Protein AF-A0AAX3RKY4-F1 (afdb_monomer_lite)

Organism: Bacillus subtilis (NCBI:txid1423)

Structure (mmCIF, N/CA/C/O backbone):
data_AF-A0AAX3RKY4-F1
#
_entry.id   AF-A0AAX3RKY4-F1
#
loop_
_atom_site.group_PDB
_atom_site.id
_atom_site.type_symbol
_atom_site.label_atom_id
_atom_site.label_alt_id
_atom_site.label_comp_id
_atom_site.label_asym_id
_atom_site.label_entity_id
_atom_site.label_seq_id
_atom_site.pdbx_PDB_ins_code
_atom_site.Cartn_x
_atom_site.Cartn_y
_atom_site.Cartn_z
_atom_site.occupancy
_atom_site.B_iso_or_equiv
_atom_site.auth_seq_id
_atom_site.auth_comp_id
_atom_site.auth_asym_id
_atom_site.auth_atom_id
_atom_site.pdbx_PDB_model_num
ATOM 1 N N . MET A 1 1 ? -17.594 4.229 46.288 1.00 46.34 1 MET A N 1
ATOM 2 C CA . MET A 1 1 ? -18.796 3.453 45.894 1.00 46.34 1 MET A CA 1
ATOM 3 C C . MET A 1 1 ? -20.022 4.314 45.557 1.00 46.34 1 MET A C 1
ATOM 5 O O . MET A 1 1 ? -20.833 3.849 44.775 1.00 46.34 1 MET A O 1
ATOM 9 N N . ALA A 1 2 ? -20.148 5.564 46.033 1.00 48.47 2 ALA A N 1
ATOM 10 C CA . ALA A 1 2 ? -21.308 6.431 45.751 1.00 48.47 2 ALA A CA 1
ATOM 11 C C . ALA A 1 2 ? -21.515 6.827 44.267 1.00 48.47 2 ALA A C 1
ATOM 13 O O . ALA A 1 2 ? -22.627 7.154 43.869 1.00 48.47 2 ALA A O 1
ATOM 14 N N . ASN A 1 3 ? -20.467 6.773 43.437 1.00 58.19 3 ASN A N 1
ATOM 15 C CA . ASN A 1 3 ? -20.516 7.288 42.064 1.00 58.19 3 ASN A CA 1
ATOM 16 C C . ASN A 1 3 ? -21.235 6.357 41.068 1.00 58.19 3 ASN A C 1
ATOM 18 O O . ASN A 1 3 ? -21.828 6.828 40.110 1.00 58.19 3 ASN A O 1
ATOM 22 N N . GLN A 1 4 ? -21.217 5.037 41.290 1.00 57.66 4 GLN A N 1
ATOM 23 C CA . GLN A 1 4 ? -21.758 4.066 40.323 1.00 57.66 4 GLN A CA 1
ATOM 24 C C . GLN A 1 4 ? -23.282 3.900 40.427 1.00 57.66 4 GLN A C 1
ATOM 26 O O . GLN A 1 4 ? -23.952 3.728 39.412 1.00 57.66 4 GLN A O 1
ATOM 31 N N . THR A 1 5 ? -23.844 3.996 41.636 1.00 64.44 5 THR A N 1
ATOM 32 C CA . THR A 1 5 ? -25.297 3.907 41.870 1.00 64.44 5 THR A CA 1
ATOM 33 C C . THR A 1 5 ? -26.040 5.100 41.269 1.00 64.44 5 THR A C 1
ATOM 35 O O . THR A 1 5 ? -27.148 4.962 40.759 1.00 64.44 5 THR A O 1
ATOM 38 N N . HIS A 1 6 ? -25.403 6.273 41.287 1.00 74.00 6 HIS A N 1
ATOM 39 C CA . HIS A 1 6 ? -25.936 7.483 40.674 1.00 74.00 6 HIS A CA 1
ATOM 40 C C . HIS A 1 6 ? -26.001 7.361 39.144 1.00 74.00 6 HIS A C 1
ATOM 42 O O . HIS A 1 6 ? -27.033 7.670 38.557 1.00 74.00 6 HIS A O 1
ATOM 48 N N . THR A 1 7 ? -24.950 6.836 38.505 1.00 75.88 7 THR A N 1
ATOM 49 C CA . THR A 1 7 ? -24.913 6.632 37.048 1.00 75.88 7 THR A CA 1
ATOM 50 C C . THR A 1 7 ? -25.962 5.627 36.571 1.00 75.88 7 THR A C 1
ATOM 52 O O . THR A 1 7 ? -26.651 5.902 35.594 1.00 75.88 7 THR A O 1
ATOM 55 N N . LEU A 1 8 ? -26.149 4.507 37.280 1.00 81.62 8 LEU A N 1
ATOM 56 C CA . LEU A 1 8 ? -27.184 3.523 36.935 1.00 81.62 8 LEU A CA 1
ATOM 57 C C . LEU A 1 8 ? -28.590 4.134 37.024 1.00 81.62 8 LEU A C 1
ATOM 59 O O . LEU A 1 8 ? -29.363 4.044 36.078 1.00 81.62 8 LEU A O 1
ATOM 63 N N . CYS A 1 9 ? -28.875 4.854 38.110 1.00 81.94 9 CYS A N 1
ATOM 64 C CA . CYS A 1 9 ? -30.148 5.550 38.298 1.00 81.94 9 CYS A CA 1
ATOM 65 C C . CYS A 1 9 ? -30.398 6.601 37.197 1.00 81.94 9 CYS A C 1
ATOM 67 O O . CYS A 1 9 ? -31.528 6.785 36.746 1.00 81.94 9 CYS A O 1
ATOM 69 N N . GLN A 1 10 ? -29.354 7.287 36.722 1.00 84.88 10 GLN A N 1
ATOM 70 C CA . GLN A 1 10 ? -29.475 8.210 35.592 1.00 84.88 10 GLN A CA 1
ATOM 71 C C . GLN A 1 10 ? -29.787 7.497 34.271 1.00 84.88 10 GLN A C 1
ATOM 73 O O . GLN A 1 10 ? -30.548 8.044 33.474 1.00 84.88 10 GLN A O 1
ATOM 78 N N . ILE A 1 11 ? -29.228 6.308 34.037 1.00 85.00 11 ILE A N 1
ATOM 79 C CA . ILE A 1 11 ? -29.515 5.494 32.846 1.00 85.00 11 ILE A CA 1
ATOM 80 C C . ILE A 1 11 ? -30.958 4.971 32.905 1.00 85.00 11 ILE A C 1
ATOM 82 O O . ILE A 1 11 ? -31.726 5.202 31.975 1.00 85.00 11 ILE A O 1
ATOM 86 N N . GLU A 1 12 ? -31.365 4.369 34.027 1.00 84.81 12 GLU A N 1
ATOM 87 C CA . GLU A 1 12 ? -32.720 3.828 34.232 1.00 84.81 12 GLU A CA 1
ATOM 88 C C . GLU A 1 12 ? -33.812 4.895 34.079 1.00 84.81 12 GLU A C 1
ATOM 90 O O . GLU A 1 12 ? -34.870 4.640 33.508 1.00 84.81 12 GLU A O 1
ATOM 95 N N . ASN A 1 13 ? -33.542 6.121 34.538 1.00 89.00 13 ASN A N 1
ATOM 96 C CA . ASN A 1 13 ? -34.471 7.247 34.424 1.00 89.00 13 ASN A CA 1
ATOM 97 C C . ASN A 1 13 ? -34.325 8.044 33.114 1.00 89.00 13 ASN A C 1
ATOM 99 O O . ASN A 1 13 ? -34.844 9.160 33.024 1.00 89.00 13 ASN A O 1
ATOM 103 N N . ASN A 1 14 ? -33.603 7.522 32.115 1.00 81.88 14 ASN A N 1
ATOM 104 C CA . ASN A 1 14 ? -33.391 8.158 30.808 1.00 81.88 14 ASN A CA 1
ATOM 105 C C . ASN A 1 14 ? -32.790 9.585 30.887 1.00 81.88 14 ASN A C 1
ATOM 107 O O . ASN A 1 14 ? -33.034 10.447 30.036 1.00 81.88 14 ASN A O 1
ATOM 111 N N . ARG A 1 15 ? -32.019 9.856 31.949 1.00 87.00 15 ARG A N 1
ATOM 112 C CA . ARG A 1 15 ? -31.301 11.121 32.186 1.00 87.00 15 ARG A CA 1
ATOM 113 C C . ARG A 1 15 ? -29.884 11.086 31.621 1.00 87.00 15 ARG A C 1
ATOM 115 O O . ARG A 1 15 ? -29.382 12.128 31.213 1.00 87.00 15 ARG A O 1
ATOM 122 N N . ASN A 1 16 ? -29.268 9.907 31.566 1.00 84.56 16 ASN A N 1
ATOM 123 C CA . ASN A 1 16 ? -28.034 9.664 30.829 1.00 84.56 16 ASN A CA 1
ATOM 124 C C . ASN A 1 16 ? -28.359 8.884 29.547 1.00 84.56 16 ASN A C 1
ATOM 126 O O . ASN A 1 16 ? -28.568 7.676 29.591 1.00 84.56 16 ASN A O 1
ATOM 130 N N . LYS A 1 17 ? -28.434 9.597 28.418 1.00 79.62 17 LYS A N 1
ATOM 131 C CA . LYS A 1 17 ? -28.829 9.036 27.114 1.00 79.62 17 LYS A CA 1
ATOM 132 C C . LYS A 1 17 ? -27.668 8.425 26.327 1.00 79.62 17 LYS A C 1
ATOM 134 O O . LYS A 1 17 ? -27.909 7.768 25.322 1.00 79.62 17 LYS A O 1
ATOM 139 N N . GLN A 1 18 ? -26.431 8.688 26.742 1.00 84.06 18 GLN A N 1
ATOM 140 C CA . GLN A 1 18 ? -25.218 8.208 26.079 1.00 84.06 18 GLN A CA 1
ATOM 141 C C . GLN A 1 18 ? -24.180 7.804 27.135 1.00 84.06 18 GLN A C 1
ATOM 143 O O . GLN A 1 18 ? -23.180 8.498 27.314 1.00 84.06 18 GLN A O 1
ATOM 148 N N . PRO A 1 19 ? -24.432 6.722 27.890 1.00 86.56 19 PRO A N 1
ATOM 149 C CA . PRO A 1 19 ? -23.404 6.145 28.747 1.00 86.56 19 PRO A CA 1
ATOM 150 C C . PRO A 1 19 ? -22.218 5.659 27.904 1.00 86.56 19 PRO A C 1
ATOM 152 O O . PRO A 1 19 ? -22.401 5.197 26.783 1.00 86.56 19 PRO A O 1
ATOM 155 N N . ASP A 1 20 ? -21.005 5.779 28.436 1.00 87.88 20 ASP A N 1
ATOM 156 C CA . ASP A 1 20 ? -19.797 5.293 27.771 1.00 87.88 20 ASP A CA 1
ATOM 157 C C . ASP A 1 20 ? -19.680 3.757 27.832 1.00 87.88 20 ASP A C 1
ATOM 159 O O . ASP A 1 20 ? -20.315 3.097 28.664 1.00 87.88 20 ASP A O 1
ATOM 163 N N . TYR A 1 21 ? -18.845 3.202 26.947 1.00 89.44 21 TYR A N 1
ATOM 164 C CA . TYR A 1 21 ? -18.612 1.761 26.810 1.00 89.44 21 TYR A CA 1
ATOM 165 C C . TYR A 1 21 ? -18.221 1.102 28.140 1.00 89.44 21 TYR A C 1
ATOM 167 O O . TYR A 1 21 ? -18.858 0.137 28.559 1.00 89.44 21 TYR A O 1
ATOM 175 N N . ASP A 1 22 ? -17.237 1.659 28.852 1.00 89.56 22 ASP A N 1
ATOM 176 C CA . ASP A 1 22 ? -16.729 1.094 30.106 1.00 89.56 22 ASP A CA 1
ATOM 177 C C . ASP A 1 22 ? -17.799 1.067 31.199 1.00 89.56 22 ASP A C 1
ATOM 179 O O . ASP A 1 22 ? -17.865 0.133 32.008 1.00 89.56 22 ASP A O 1
ATOM 183 N N . THR A 1 23 ? -18.627 2.112 31.259 1.00 88.50 23 THR A N 1
ATOM 184 C CA . THR A 1 23 ? -19.754 2.188 32.188 1.00 88.50 23 TH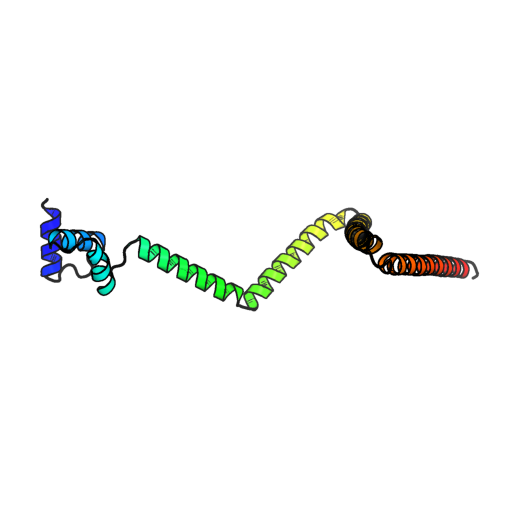R A CA 1
ATOM 185 C C . THR A 1 23 ? -20.765 1.078 31.909 1.00 88.50 23 THR A C 1
ATOM 187 O O . THR A 1 23 ? -21.167 0.384 32.847 1.00 88.50 23 THR A O 1
ATOM 190 N N . LEU A 1 24 ? -21.153 0.870 30.648 1.00 90.12 24 LEU A N 1
ATOM 191 C CA . LEU A 1 24 ? -22.094 -0.188 30.270 1.00 90.12 24 LEU A CA 1
ATOM 192 C C . LEU A 1 24 ? -21.512 -1.589 30.479 1.00 90.12 24 LEU A C 1
ATOM 194 O O . LEU A 1 24 ? -22.186 -2.451 31.044 1.00 90.12 24 LEU A O 1
ATOM 198 N N . TYR A 1 25 ? -20.245 -1.793 30.120 1.00 92.06 25 TYR A N 1
ATOM 199 C CA . TYR A 1 25 ? -19.529 -3.053 30.306 1.00 92.06 25 TYR A CA 1
ATOM 200 C C . TYR A 1 25 ? -19.539 -3.489 31.779 1.00 92.06 25 TYR A C 1
ATOM 202 O O . TYR A 1 25 ? -19.937 -4.605 32.118 1.00 92.06 25 TYR A O 1
ATOM 210 N N . LYS A 1 26 ? -19.223 -2.563 32.696 1.00 91.31 26 LYS A N 1
ATOM 211 C CA . LYS A 1 26 ? -19.269 -2.805 34.151 1.00 91.31 26 LYS A CA 1
ATOM 212 C C . LYS A 1 26 ? -20.682 -3.076 34.669 1.00 91.31 26 LYS A C 1
ATOM 214 O O . LYS A 1 26 ? -20.836 -3.799 35.654 1.00 91.31 26 LYS A O 1
ATOM 219 N N . ILE A 1 27 ? -21.711 -2.479 34.064 1.00 90.06 27 ILE A N 1
ATOM 220 C CA . ILE A 1 27 ? -23.110 -2.766 34.411 1.00 90.06 27 ILE A CA 1
ATOM 221 C C . ILE A 1 27 ? -23.460 -4.194 33.981 1.00 90.06 27 ILE A C 1
ATOM 223 O O . ILE A 1 27 ? -23.995 -4.945 34.791 1.00 90.06 27 ILE A O 1
ATOM 227 N N . PHE A 1 28 ? -23.106 -4.598 32.761 1.00 91.50 28 PHE A N 1
ATOM 228 C CA . PHE A 1 28 ? -23.409 -5.931 32.231 1.00 91.50 28 PHE A CA 1
ATOM 229 C C . PHE A 1 28 ? -22.692 -7.040 33.010 1.00 91.50 28 PHE A C 1
ATOM 231 O O . PHE A 1 28 ? -23.325 -8.035 33.363 1.00 91.50 28 PHE A O 1
ATOM 238 N N . GLN A 1 29 ? -21.433 -6.817 33.404 1.00 92.12 29 GLN A N 1
ATOM 239 C CA . GLN A 1 29 ? -20.714 -7.712 34.319 1.00 92.12 29 GLN A CA 1
ATOM 240 C C . GLN A 1 29 ? -21.460 -7.887 35.652 1.00 92.12 29 GLN A C 1
ATOM 242 O O . GLN A 1 29 ? -21.627 -9.002 36.141 1.00 92.12 29 GLN A O 1
ATOM 247 N N . LYS A 1 30 ? -21.956 -6.793 36.244 1.00 90.50 30 LYS A N 1
ATOM 248 C CA . LYS A 1 30 ? -22.710 -6.840 37.511 1.00 90.50 30 LYS A CA 1
ATOM 249 C C . LYS A 1 30 ? -24.088 -7.481 37.385 1.00 90.50 30 LYS A C 1
ATOM 251 O O . LYS A 1 30 ? -24.579 -8.027 38.368 1.00 90.50 30 LYS A O 1
ATOM 256 N N . LEU A 1 31 ? -24.704 -7.403 36.207 1.00 88.88 31 LEU A N 1
ATOM 257 C CA . LEU A 1 31 ? -25.954 -8.096 35.894 1.00 88.88 31 LEU A CA 1
ATOM 258 C C . LEU A 1 31 ? -25.754 -9.609 35.699 1.00 88.88 31 LEU A C 1
ATOM 260 O O . LEU A 1 31 ? -26.740 -10.333 35.586 1.00 88.88 31 LEU A O 1
ATOM 264 N N . GLY A 1 32 ? -24.506 -10.090 35.696 1.00 91.25 32 GLY A N 1
ATOM 265 C CA . GLY A 1 32 ? -24.181 -11.507 35.554 1.00 91.25 32 GLY A CA 1
ATOM 266 C C . GLY A 1 32 ? -24.230 -11.999 34.110 1.00 91.25 32 GLY A C 1
ATOM 267 O O . GLY A 1 32 ? -24.430 -13.189 33.885 1.00 91.25 32 GLY A O 1
ATOM 268 N N . ILE A 1 33 ? -24.077 -11.098 33.134 1.00 92.31 33 ILE A N 1
ATOM 269 C CA . ILE A 1 33 ? -23.899 -11.488 31.734 1.00 92.31 33 ILE A CA 1
ATOM 270 C C . ILE A 1 33 ? -22.502 -12.099 31.589 1.00 92.31 33 ILE A C 1
ATOM 272 O O . ILE A 1 33 ? -21.526 -11.553 32.102 1.00 92.31 33 ILE A O 1
ATOM 276 N N . GLU A 1 34 ? -22.419 -13.239 30.904 1.00 92.50 34 GLU A N 1
ATOM 277 C CA . GLU A 1 34 ? -21.153 -13.904 30.583 1.00 92.50 34 GLU A CA 1
ATOM 278 C C . GLU A 1 34 ? -20.236 -12.949 29.815 1.00 92.50 34 GLU A C 1
ATOM 280 O O . GLU A 1 34 ? -20.666 -12.347 28.833 1.00 92.50 34 GLU A O 1
ATOM 285 N N . GLU A 1 35 ? -18.982 -12.817 30.255 1.00 88.19 35 GLU A N 1
ATOM 286 C CA . GLU A 1 35 ? -18.016 -11.837 29.734 1.00 88.19 35 GLU A CA 1
ATOM 287 C C . GLU A 1 35 ? -17.854 -11.921 28.211 1.00 88.19 35 GLU A C 1
ATOM 289 O O . GLU A 1 35 ? -17.883 -10.898 27.530 1.00 88.19 35 GLU A O 1
ATOM 294 N N . GLU A 1 36 ? -17.828 -13.145 27.681 1.00 90.19 36 GLU A N 1
ATOM 295 C CA . GLU A 1 36 ? -17.751 -13.451 26.246 1.00 90.19 36 GLU A CA 1
ATOM 296 C C . GLU A 1 36 ? -18.920 -12.873 25.432 1.00 90.19 36 GLU A C 1
ATOM 298 O O . GLU A 1 36 ? -18.789 -12.647 24.236 1.00 90.19 36 GLU A O 1
ATOM 303 N N . ARG A 1 37 ? -20.067 -12.614 26.070 1.00 91.75 37 ARG A N 1
ATOM 304 C CA . ARG A 1 37 ? -21.292 -12.124 25.419 1.00 91.75 37 ARG A CA 1
ATOM 305 C C . ARG A 1 37 ? -21.511 -10.630 25.605 1.00 91.75 37 ARG A C 1
ATOM 307 O O . ARG A 1 37 ? -22.349 -10.050 24.918 1.00 91.75 37 ARG A O 1
ATOM 314 N N . ILE A 1 38 ? -20.814 -10.003 26.555 1.00 91.50 38 ILE A N 1
ATOM 315 C CA . ILE A 1 38 ? -21.000 -8.582 26.878 1.00 91.50 38 ILE A CA 1
ATOM 316 C C . ILE A 1 38 ? -20.699 -7.722 25.652 1.00 91.50 38 ILE A C 1
ATOM 318 O O . ILE A 1 38 ? -21.491 -6.837 25.331 1.00 91.50 38 ILE A O 1
ATOM 322 N N . GLU A 1 39 ? -19.602 -8.006 24.947 1.00 88.81 39 GLU A N 1
ATOM 323 C CA . GLU A 1 39 ? -19.221 -7.240 23.759 1.00 88.81 39 GLU A CA 1
ATOM 324 C C . GLU A 1 39 ? -20.257 -7.337 22.640 1.00 88.81 39 GLU A C 1
ATOM 326 O O . GLU A 1 39 ? -20.576 -6.318 22.033 1.00 88.81 39 GLU A O 1
ATOM 331 N N . ASP A 1 40 ? -20.830 -8.520 22.404 1.00 89.81 40 ASP A N 1
ATOM 332 C CA . ASP A 1 40 ? -21.870 -8.722 21.388 1.00 89.81 40 ASP A CA 1
ATOM 333 C C . ASP A 1 40 ? -23.116 -7.879 21.680 1.00 89.81 40 ASP A C 1
ATOM 335 O O . ASP A 1 40 ? -23.704 -7.270 20.781 1.00 89.81 40 ASP A O 1
ATOM 339 N N . TYR A 1 41 ? -23.520 -7.808 22.951 1.00 91.25 41 TYR A N 1
ATOM 340 C CA . TYR A 1 41 ? -24.643 -6.971 23.355 1.00 91.25 41 TYR A CA 1
ATOM 341 C C . TYR A 1 41 ? -24.332 -5.482 23.202 1.00 91.25 41 TYR A C 1
ATOM 343 O O . TYR A 1 41 ? -25.180 -4.735 22.720 1.00 91.25 41 TYR A O 1
ATOM 351 N N . LEU A 1 42 ? -23.138 -5.038 23.601 1.00 91.44 42 LEU A N 1
ATOM 352 C CA . LEU A 1 42 ? -22.738 -3.636 23.462 1.00 91.44 42 LEU A CA 1
ATOM 353 C C . LEU A 1 42 ? -22.671 -3.219 21.989 1.00 91.44 42 LEU A C 1
ATOM 355 O O . LEU A 1 42 ? -23.211 -2.171 21.633 1.00 91.44 42 LEU A O 1
ATOM 359 N N . ASP A 1 43 ? -22.122 -4.077 21.129 1.00 88.38 43 ASP A N 1
ATOM 360 C CA . ASP A 1 43 ? -22.063 -3.869 19.681 1.00 88.38 43 ASP A CA 1
ATOM 361 C C . ASP A 1 43 ? -23.470 -3.759 19.069 1.00 88.38 43 ASP A C 1
ATOM 363 O O . ASP A 1 43 ? -23.753 -2.822 18.323 1.00 88.38 43 ASP A O 1
ATOM 367 N N . HIS A 1 44 ? -24.411 -4.622 19.481 1.00 88.44 44 HIS A N 1
ATOM 368 C CA . HIS A 1 44 ? -25.814 -4.546 19.047 1.00 88.44 44 HIS A CA 1
ATOM 369 C C . HIS A 1 44 ? -26.473 -3.188 19.351 1.00 8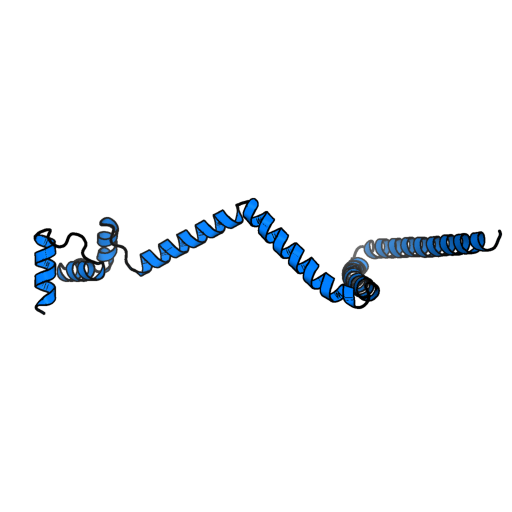8.44 44 HIS A C 1
ATOM 371 O O . HIS A 1 44 ? -27.305 -2.713 18.577 1.00 88.44 44 HIS A O 1
ATOM 377 N N . PHE A 1 45 ? -26.094 -2.547 20.460 1.00 87.44 45 PHE A N 1
ATOM 378 C CA . PHE A 1 45 ? -26.579 -1.217 20.841 1.00 87.44 45 PHE A CA 1
ATOM 379 C C . PHE A 1 45 ? -25.724 -0.061 20.288 1.00 87.44 45 PHE A C 1
ATOM 381 O O . PHE A 1 45 ? -26.011 1.098 20.586 1.00 87.44 45 PHE A O 1
ATOM 388 N N . GLY A 1 46 ? -24.709 -0.349 19.468 1.00 85.88 46 GLY A N 1
ATOM 389 C CA . GLY A 1 46 ? -23.833 0.651 18.851 1.00 85.88 46 GLY A CA 1
ATOM 390 C C . GLY A 1 46 ? -22.707 1.159 19.756 1.00 85.88 46 GLY A C 1
ATOM 391 O O . GLY A 1 46 ? -22.142 2.220 19.490 1.00 85.88 46 GLY A O 1
ATOM 392 N N . TYR A 1 47 ? -22.376 0.431 20.823 1.00 89.12 47 TYR A N 1
ATOM 393 C CA . TYR A 1 47 ? -21.266 0.740 21.721 1.00 89.12 47 TYR A CA 1
ATOM 394 C C . TYR A 1 47 ? -20.072 -0.152 21.398 1.00 89.12 47 TYR A C 1
ATOM 396 O O . TYR A 1 47 ? -19.991 -1.299 21.830 1.00 89.12 47 TYR A O 1
ATOM 404 N N . TRP A 1 48 ? -19.126 0.391 20.640 1.00 87.69 48 TRP A N 1
ATOM 405 C CA . TRP A 1 48 ? -17.891 -0.310 20.306 1.00 87.69 48 TRP A CA 1
ATOM 406 C C . TRP A 1 48 ? -16.821 -0.103 21.368 1.00 87.69 48 TRP A C 1
ATOM 408 O O . TRP A 1 48 ? -16.685 0.991 21.923 1.00 87.69 48 TRP A O 1
ATOM 418 N N . SER A 1 49 ? -16.032 -1.152 21.600 1.00 85.69 49 SER A N 1
ATOM 419 C CA . SER A 1 49 ? -14.805 -1.031 22.375 1.00 85.69 49 SER A CA 1
ATOM 420 C C . SER A 1 49 ? -13.832 -0.072 21.672 1.00 85.69 49 SER 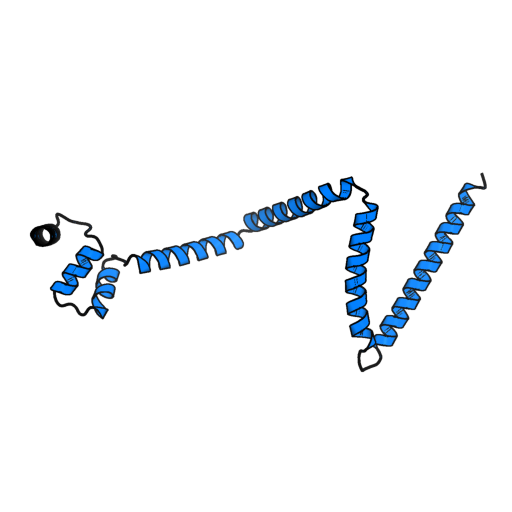A C 1
ATOM 422 O O . SER A 1 49 ? -13.884 0.072 20.442 1.00 85.69 49 SER A O 1
ATOM 424 N N . PRO A 1 50 ? -12.921 0.577 22.417 1.00 81.31 50 PRO A N 1
ATOM 425 C CA . PRO A 1 50 ? -11.863 1.390 21.821 1.00 81.31 50 PRO A CA 1
ATOM 426 C C . PRO A 1 50 ? -11.054 0.629 20.759 1.00 81.31 50 PRO A C 1
ATOM 428 O O . PRO A 1 50 ? -10.802 1.162 19.685 1.00 81.31 50 PRO A O 1
ATOM 431 N N . GLU A 1 51 ? -10.742 -0.646 21.005 1.00 82.00 51 GLU A N 1
ATOM 432 C CA . GLU A 1 51 ? -10.017 -1.500 20.053 1.00 82.00 51 GLU A CA 1
ATOM 433 C C . GLU A 1 51 ? -10.806 -1.737 18.755 1.00 82.00 51 GLU A C 1
ATOM 435 O O . GLU A 1 51 ? -10.245 -1.657 17.660 1.00 82.00 51 GLU A O 1
ATOM 440 N N . LYS A 1 52 ? -12.125 -1.974 18.846 1.00 82.50 52 LYS A N 1
ATOM 441 C CA . LYS A 1 52 ? -12.989 -2.087 17.659 1.00 82.50 52 LYS A CA 1
ATOM 442 C C . LYS A 1 52 ? -13.032 -0.774 16.871 1.00 82.50 52 LYS A C 1
ATOM 444 O O . LYS A 1 52 ? -12.998 -0.811 15.641 1.00 82.50 52 LYS A O 1
ATOM 449 N N . TRP A 1 53 ? -13.068 0.371 17.557 1.00 82.81 53 TRP A N 1
ATOM 450 C CA . TRP A 1 53 ? -12.987 1.692 16.923 1.00 82.81 53 TRP A CA 1
ATOM 451 C C . TRP A 1 53 ? -11.672 1.892 16.170 1.00 82.81 53 TRP A C 1
ATOM 453 O O . TRP A 1 53 ? -11.699 2.263 14.997 1.00 82.81 53 TRP A O 1
ATOM 463 N N . GLU A 1 54 ? -10.538 1.595 16.805 1.00 83.81 54 GLU A N 1
ATOM 464 C CA . GLU A 1 54 ? -9.215 1.714 16.185 1.00 83.81 54 GLU A CA 1
ATOM 465 C C . GLU A 1 54 ? -9.082 0.814 14.952 1.00 83.81 54 GLU A C 1
ATOM 467 O O . GLU A 1 54 ? -8.598 1.252 13.908 1.00 83.81 54 GLU A O 1
ATOM 472 N N . HIS A 1 55 ? -9.567 -0.429 15.027 1.00 82.44 55 HIS A N 1
ATOM 473 C CA . HIS A 1 55 ? -9.525 -1.349 13.894 1.00 82.44 55 HIS A CA 1
ATOM 474 C C . HIS A 1 55 ? -10.426 -0.888 12.736 1.00 82.44 55 HIS A C 1
ATOM 476 O O . HIS A 1 55 ? -10.024 -0.940 11.570 1.00 82.44 55 HIS A O 1
ATOM 482 N N . ALA A 1 56 ? -11.640 -0.415 13.033 1.00 82.12 56 ALA A N 1
ATOM 483 C CA . ALA A 1 56 ? -12.554 0.116 12.023 1.00 82.12 56 ALA A CA 1
ATOM 484 C C . ALA A 1 56 ? -11.989 1.379 11.353 1.00 82.12 56 ALA A C 1
ATOM 486 O O . ALA A 1 56 ? -12.082 1.535 10.134 1.00 82.12 56 ALA A O 1
ATOM 487 N N . GLU A 1 57 ? -11.358 2.262 12.127 1.00 82.06 57 GLU A N 1
ATOM 488 C CA . GLU A 1 57 ? -10.714 3.466 11.611 1.00 82.06 57 GLU A CA 1
ATOM 489 C C . GLU A 1 57 ? -9.475 3.140 10.766 1.00 82.06 57 GLU A C 1
ATOM 491 O O . GLU A 1 57 ? -9.293 3.730 9.696 1.00 82.06 57 GLU A O 1
ATOM 496 N N . ALA A 1 58 ? -8.666 2.162 11.185 1.00 81.81 58 ALA A N 1
ATOM 497 C CA . ALA A 1 58 ? -7.514 1.682 10.428 1.00 81.81 58 ALA A CA 1
ATOM 498 C C . ALA A 1 58 ? -7.926 1.078 9.076 1.00 81.81 58 ALA A C 1
ATOM 500 O O . ALA A 1 58 ? -7.342 1.416 8.042 1.00 81.81 58 ALA A O 1
ATOM 501 N N . GLU A 1 59 ? -8.964 0.239 9.047 1.00 83.12 59 GLU A N 1
ATOM 502 C CA . GLU A 1 59 ? -9.485 -0.325 7.797 1.00 83.12 59 GLU A CA 1
ATOM 503 C C . GLU A 1 59 ? -10.133 0.752 6.912 1.00 83.12 59 GLU A C 1
ATOM 505 O O . GLU A 1 59 ? -9.880 0.791 5.706 1.00 83.12 59 GLU A O 1
ATOM 510 N N . ALA A 1 60 ? -10.871 1.705 7.490 1.00 80.81 60 ALA A N 1
ATOM 511 C CA . ALA A 1 60 ? -11.400 2.843 6.741 1.00 80.81 60 ALA A CA 1
ATOM 512 C C . ALA A 1 60 ? -10.278 3.715 6.149 1.00 80.81 60 ALA A C 1
ATOM 514 O O . ALA A 1 60 ? -10.384 4.186 5.016 1.00 80.81 60 ALA A O 1
ATOM 51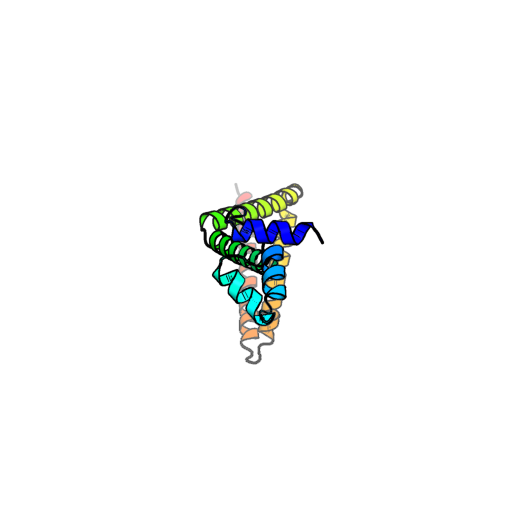5 N N . GLN A 1 61 ? -9.182 3.918 6.882 1.00 83.25 61 GLN A N 1
ATOM 516 C CA . GLN A 1 61 ? -8.015 4.655 6.401 1.00 83.25 61 GLN A CA 1
ATOM 517 C C . GLN A 1 61 ? -7.307 3.916 5.263 1.00 83.25 61 GLN A C 1
ATOM 519 O O . GLN A 1 61 ? -6.937 4.535 4.265 1.00 83.25 61 GLN A O 1
ATOM 524 N N . LYS A 1 62 ? -7.155 2.598 5.379 1.00 83.62 62 LYS A N 1
ATOM 525 C CA . LYS A 1 62 ? -6.595 1.739 4.331 1.00 83.62 62 LYS A CA 1
ATOM 526 C C . LYS A 1 62 ? -7.441 1.779 3.061 1.00 83.62 62 LYS A C 1
ATOM 528 O O . LYS A 1 62 ? -6.894 1.858 1.964 1.00 83.62 62 LYS A O 1
ATOM 533 N N . GLU A 1 63 ? -8.762 1.784 3.195 1.00 82.88 63 GLU A N 1
ATOM 534 C CA . GLU A 1 63 ? -9.673 1.894 2.057 1.00 82.88 63 GLU A CA 1
ATOM 535 C C . GLU A 1 63 ? -9.610 3.282 1.404 1.00 82.88 63 GLU A C 1
ATOM 537 O O . GLU A 1 63 ? -9.495 3.381 0.183 1.00 82.88 63 GLU A O 1
ATOM 542 N N . ARG A 1 64 ? -9.552 4.361 2.199 1.00 80.25 64 ARG A N 1
ATOM 543 C CA . ARG A 1 64 ? -9.297 5.718 1.681 1.00 80.25 64 ARG A CA 1
ATOM 544 C C . ARG A 1 64 ? -7.972 5.808 0.923 1.00 80.25 64 ARG A C 1
ATOM 546 O O . ARG A 1 64 ? -7.916 6.439 -0.128 1.00 80.25 64 ARG A O 1
ATOM 553 N N . GLN A 1 65 ? -6.916 5.162 1.420 1.00 79.00 65 GLN A N 1
ATOM 554 C CA . GLN A 1 65 ? -5.629 5.112 0.723 1.00 79.00 65 GLN A CA 1
ATOM 555 C C . GLN A 1 65 ? -5.731 4.354 -0.600 1.00 79.00 65 GLN A C 1
ATOM 557 O O . GLN A 1 65 ? -5.257 4.856 -1.613 1.00 79.00 65 GLN A O 1
ATOM 562 N N . LYS A 1 66 ? -6.387 3.188 -0.636 1.00 77.88 66 LYS A N 1
ATOM 563 C CA . LYS A 1 66 ? -6.611 2.458 -1.895 1.00 77.88 66 LYS A CA 1
ATOM 564 C C . LYS A 1 66 ? -7.368 3.300 -2.918 1.00 77.88 66 LYS A C 1
ATOM 566 O O . LYS A 1 66 ? -6.995 3.313 -4.085 1.00 77.88 66 LYS A O 1
ATOM 571 N N . GLN A 1 67 ? -8.406 4.013 -2.488 1.00 78.25 67 GLN A N 1
ATOM 572 C CA . GLN A 1 67 ? -9.166 4.906 -3.364 1.00 78.25 67 GLN A CA 1
ATOM 573 C C . GLN A 1 67 ? -8.296 6.044 -3.903 1.00 78.25 67 GLN A C 1
ATOM 575 O O . GLN A 1 67 ? -8.376 6.351 -5.088 1.00 78.25 67 GLN A O 1
ATOM 580 N N . LEU A 1 68 ? -7.413 6.602 -3.072 1.00 77.69 68 LEU A N 1
ATOM 581 C CA . LEU A 1 68 ? -6.450 7.618 -3.488 1.00 77.69 68 LEU A CA 1
ATOM 582 C C . LEU A 1 68 ? -5.455 7.077 -4.530 1.00 77.69 68 LEU A C 1
ATOM 584 O O . LEU A 1 68 ? -5.235 7.721 -5.548 1.00 77.69 68 LEU A O 1
ATOM 588 N N . TYR A 1 69 ? -4.914 5.869 -4.334 1.00 73.81 69 TYR A N 1
ATOM 589 C CA . TYR A 1 69 ? -4.022 5.220 -5.308 1.00 73.81 69 TYR A CA 1
ATOM 590 C C . TYR A 1 69 ? -4.720 4.788 -6.602 1.00 73.81 69 TYR A C 1
ATOM 592 O O . TYR A 1 69 ? -4.041 4.547 -7.593 1.00 73.81 69 TYR A O 1
ATOM 600 N N . ASN A 1 70 ? -6.050 4.705 -6.608 1.00 79.12 70 ASN A N 1
ATOM 601 C CA . ASN A 1 70 ? -6.839 4.423 -7.804 1.00 79.12 70 ASN A CA 1
ATOM 602 C C . ASN A 1 70 ? -7.299 5.699 -8.529 1.00 79.12 70 ASN A C 1
ATOM 604 O O . ASN A 1 70 ? -7.867 5.597 -9.616 1.00 79.12 70 ASN A O 1
ATOM 608 N N . ASP A 1 71 ? -7.077 6.886 -7.955 1.00 81.44 71 ASP A N 1
ATOM 609 C CA . ASP A 1 71 ? -7.391 8.167 -8.586 1.00 81.44 71 ASP A CA 1
ATOM 610 C C . ASP A 1 71 ? -6.298 8.528 -9.615 1.00 81.44 71 ASP A C 1
ATOM 612 O O . ASP A 1 71 ? -5.145 8.775 -9.235 1.00 81.44 71 ASP A O 1
ATOM 616 N N . PRO A 1 72 ? -6.629 8.615 -10.920 1.00 79.38 72 PRO A N 1
ATOM 617 C CA . PRO A 1 72 ? -5.665 8.976 -11.958 1.00 79.38 72 PRO A CA 1
ATOM 618 C C . PRO A 1 72 ? -4.975 10.321 -11.700 1.00 79.38 72 PRO A C 1
ATOM 620 O O . PRO A 1 72 ? -3.798 10.478 -12.016 1.00 79.38 72 PRO A O 1
ATOM 623 N N . SER A 1 73 ? -5.677 11.277 -11.082 1.00 84.38 73 SER A N 1
ATOM 624 C CA . SER A 1 73 ? -5.143 12.610 -10.791 1.00 84.38 73 SER A CA 1
ATOM 625 C C . SER A 1 73 ? -4.114 12.609 -9.656 1.00 84.38 73 SER A C 1
ATOM 627 O O . SER A 1 73 ? -3.225 13.465 -9.612 1.00 84.38 73 SER A O 1
ATOM 629 N N . TYR A 1 74 ? -4.215 11.647 -8.735 1.00 77.69 74 TYR A N 1
ATOM 630 C CA . TYR A 1 74 ? -3.225 11.427 -7.686 1.00 77.69 74 TYR A CA 1
ATOM 631 C C . TYR A 1 74 ? -1.977 10.751 -8.260 1.00 77.69 74 TYR A C 1
ATOM 633 O O . TYR A 1 74 ? -0.869 11.239 -8.041 1.00 77.69 74 TYR A O 1
ATOM 641 N N . ILE A 1 75 ? -2.158 9.707 -9.078 1.00 76.56 75 ILE A N 1
ATOM 642 C CA . ILE A 1 75 ? -1.059 9.011 -9.766 1.00 76.56 75 ILE A CA 1
ATOM 643 C C . ILE A 1 75 ? -0.261 9.982 -10.647 1.00 76.56 75 ILE A C 1
ATOM 645 O O . ILE A 1 75 ? 0.965 10.030 -10.571 1.00 76.56 75 ILE A O 1
ATOM 649 N N . GLU A 1 76 ? -0.941 10.788 -11.463 1.00 77.38 76 GLU A N 1
ATOM 650 C CA . GLU A 1 76 ? -0.296 11.743 -12.372 1.00 77.38 76 GLU A CA 1
ATOM 651 C C . GLU A 1 76 ? 0.503 12.812 -11.610 1.00 77.38 76 GLU A C 1
ATOM 653 O O . GLU A 1 76 ? 1.601 13.203 -12.015 1.00 77.38 76 GLU A O 1
ATOM 658 N N . ARG A 1 77 ? -0.012 13.251 -10.457 1.00 78.31 77 ARG A N 1
ATOM 659 C CA . ARG A 1 77 ? 0.680 14.190 -9.573 1.00 78.31 77 ARG A CA 1
ATOM 660 C C . ARG A 1 77 ? 1.936 13.573 -8.961 1.00 78.31 77 ARG A C 1
ATOM 662 O O . ARG A 1 77 ? 2.969 14.238 -8.934 1.00 78.31 77 ARG A O 1
ATOM 669 N N . GLU A 1 78 ? 1.861 12.329 -8.505 1.00 75.69 78 GLU A N 1
ATOM 670 C CA . GLU A 1 78 ? 2.997 11.629 -7.900 1.00 75.69 78 GLU A CA 1
ATOM 671 C C . GLU A 1 78 ? 4.103 11.357 -8.929 1.00 75.69 78 GLU A C 1
ATOM 673 O O . GLU A 1 78 ? 5.275 11.645 -8.682 1.00 75.69 78 GLU A O 1
ATOM 678 N N . LEU A 1 79 ? 3.727 10.927 -10.140 1.00 74.69 79 LEU A N 1
ATOM 679 C CA . LEU A 1 79 ? 4.650 10.789 -11.270 1.00 74.69 79 LEU A CA 1
ATOM 680 C C . LEU A 1 79 ? 5.328 12.119 -11.617 1.00 74.69 79 LEU A C 1
ATOM 682 O O . LEU A 1 79 ? 6.531 12.154 -11.866 1.00 74.69 79 LEU A O 1
ATOM 686 N N . LYS A 1 80 ? 4.586 13.231 -11.575 1.00 76.19 80 LYS A N 1
ATOM 687 C CA . LYS A 1 80 ? 5.137 14.571 -11.807 1.00 76.19 80 LYS A CA 1
ATOM 688 C C . LYS A 1 80 ? 6.118 15.001 -10.714 1.00 76.19 80 LYS A C 1
ATOM 690 O O . LYS A 1 80 ? 7.087 15.697 -11.021 1.00 76.19 80 LYS A O 1
ATOM 695 N N . TYR A 1 81 ? 5.896 14.633 -9.453 1.00 72.00 81 TYR A N 1
ATOM 696 C CA . TYR A 1 81 ? 6.857 14.905 -8.379 1.00 72.00 81 TYR A CA 1
ATOM 697 C C . TYR A 1 81 ? 8.130 14.072 -8.531 1.00 72.00 81 TYR A C 1
ATOM 699 O O . TYR A 1 81 ? 9.221 14.627 -8.415 1.00 72.00 81 TYR A O 1
ATOM 707 N N . LEU A 1 82 ? 8.003 12.785 -8.864 1.00 68.38 82 LEU A N 1
ATOM 708 C CA . LEU A 1 82 ? 9.142 11.911 -9.155 1.00 68.38 82 LEU A CA 1
ATOM 709 C C . LEU A 1 82 ? 9.965 12.425 -10.340 1.00 68.38 82 LEU A C 1
ATOM 711 O O . LEU A 1 82 ? 11.188 12.499 -10.243 1.00 68.38 82 LEU A O 1
ATOM 715 N N . ASP A 1 83 ? 9.309 12.845 -11.422 1.00 66.94 83 ASP A N 1
ATOM 716 C CA . ASP A 1 83 ? 9.981 13.424 -12.587 1.00 66.94 83 ASP A CA 1
ATOM 717 C C . ASP A 1 83 ? 10.709 14.728 -12.223 1.00 66.94 83 ASP A C 1
ATOM 719 O O . ASP A 1 83 ? 11.885 14.901 -12.534 1.00 66.94 83 ASP A O 1
ATOM 723 N N . ASN A 1 84 ? 10.076 15.615 -11.447 1.00 63.69 84 ASN A N 1
ATOM 724 C CA . ASN A 1 84 ? 10.737 16.830 -10.961 1.00 63.69 84 ASN A CA 1
ATOM 725 C C . ASN A 1 84 ? 11.927 16.542 -10.038 1.00 63.69 84 ASN A C 1
ATOM 727 O O . ASN A 1 84 ? 12.902 17.291 -10.074 1.00 63.69 84 ASN A O 1
ATOM 731 N N . ASP A 1 85 ? 11.879 15.481 -9.233 1.00 63.47 85 ASP A N 1
ATOM 732 C CA . ASP A 1 85 ? 12.977 15.110 -8.341 1.00 63.47 85 ASP A CA 1
ATOM 733 C C . ASP A 1 85 ? 14.141 14.440 -9.093 1.00 63.47 85 ASP A C 1
ATOM 735 O O . ASP A 1 85 ? 15.313 14.691 -8.812 1.00 63.47 85 ASP A O 1
ATOM 739 N N . VAL A 1 86 ? 13.845 13.660 -10.134 1.00 61.00 86 VAL A N 1
ATOM 740 C CA . VAL A 1 86 ? 14.855 13.166 -11.081 1.00 61.00 86 VAL A CA 1
ATOM 741 C C . VAL A 1 86 ? 15.488 14.335 -11.838 1.00 61.00 86 VAL A C 1
ATOM 743 O O . VAL A 1 86 ? 16.714 14.421 -11.942 1.00 61.00 86 VAL A O 1
ATOM 746 N N . VAL A 1 87 ? 14.680 15.283 -12.317 1.00 60.03 87 VAL A N 1
ATOM 747 C CA . VAL A 1 87 ? 15.153 16.492 -13.000 1.00 60.03 87 VAL A CA 1
ATOM 748 C C . VAL A 1 87 ? 15.972 17.377 -12.058 1.00 60.03 87 VAL A C 1
ATOM 750 O O . VAL A 1 87 ? 16.990 17.913 -12.492 1.00 60.03 87 VAL A O 1
ATOM 753 N N . SER A 1 88 ? 15.600 17.520 -10.783 1.00 59.69 88 SER A N 1
ATOM 754 C CA . SER A 1 88 ? 16.344 18.320 -9.797 1.00 59.69 88 SER A CA 1
ATOM 755 C C . SER A 1 88 ? 17.699 17.682 -9.460 1.00 59.69 88 SER A C 1
ATOM 757 O O . SER A 1 88 ? 18.733 18.358 -9.535 1.00 59.69 88 SER A O 1
ATOM 759 N N . ARG A 1 89 ? 17.726 16.365 -9.203 1.00 57.78 89 ARG A N 1
ATOM 760 C CA . ARG A 1 89 ? 18.953 15.590 -8.962 1.00 57.78 89 ARG A CA 1
ATOM 761 C C . ARG A 1 89 ? 19.885 15.621 -10.169 1.00 57.78 89 ARG A C 1
ATOM 763 O O . ARG A 1 89 ? 21.093 15.800 -10.010 1.00 57.78 89 ARG A O 1
ATOM 770 N N . ASN A 1 90 ? 19.337 15.527 -11.378 1.00 53.41 90 ASN A N 1
ATOM 771 C CA . ASN A 1 90 ? 20.121 15.627 -12.606 1.00 53.41 90 ASN A CA 1
ATOM 772 C C . ASN A 1 90 ? 20.604 17.059 -12.864 1.00 53.41 90 ASN A C 1
ATOM 774 O O . ASN A 1 90 ? 21.756 17.248 -13.242 1.00 53.41 90 ASN A O 1
ATOM 778 N N . ARG A 1 91 ? 19.796 18.089 -12.589 1.00 53.94 91 ARG A N 1
ATOM 779 C CA . ARG A 1 91 ? 20.188 19.497 -12.776 1.00 53.94 91 ARG A CA 1
ATOM 780 C C . ARG A 1 91 ? 21.347 19.900 -11.861 1.00 53.94 91 ARG A C 1
ATOM 782 O O . ARG A 1 91 ? 22.232 20.627 -12.303 1.00 53.94 91 ARG A O 1
ATOM 789 N N . SER A 1 92 ? 21.397 19.376 -10.635 1.00 51.28 92 SER A N 1
ATOM 790 C CA . SER A 1 92 ? 22.537 19.592 -9.733 1.00 51.28 92 SER A CA 1
ATOM 791 C C . SER A 1 92 ? 23.818 18.873 -10.184 1.00 51.28 92 SER A C 1
ATOM 793 O O . SER A 1 92 ? 24.907 19.317 -9.827 1.00 51.28 92 SER A O 1
ATOM 795 N N . ARG A 1 93 ? 23.715 17.785 -10.963 1.00 49.97 93 ARG A N 1
ATOM 796 C CA . ARG A 1 93 ? 24.861 17.033 -11.513 1.00 49.97 93 ARG A CA 1
ATOM 797 C C . ARG A 1 93 ? 25.343 17.558 -12.871 1.00 49.97 93 ARG A C 1
ATOM 799 O O . ARG A 1 93 ? 26.538 17.544 -13.138 1.00 49.97 93 ARG A O 1
ATOM 806 N N . ILE A 1 94 ? 24.442 18.091 -13.699 1.00 48.94 94 ILE A N 1
ATOM 807 C CA . ILE A 1 94 ? 24.757 18.675 -15.019 1.00 48.94 94 ILE A CA 1
ATOM 808 C C . ILE A 1 94 ? 25.600 19.957 -14.895 1.00 48.94 94 ILE A C 1
ATOM 810 O O . ILE A 1 94 ? 26.335 20.298 -15.821 1.00 48.94 94 ILE A O 1
ATOM 814 N N . SER A 1 95 ? 25.565 20.633 -13.741 1.00 53.84 95 SER A N 1
ATOM 815 C CA . SER A 1 95 ? 26.341 21.856 -13.500 1.00 53.84 95 SER A CA 1
ATOM 816 C C . SER A 1 95 ? 27.867 21.667 -13.571 1.00 53.84 95 SER A C 1
ATOM 818 O O . SER A 1 95 ? 28.558 22.673 -13.687 1.00 53.84 95 SER A O 1
ATOM 820 N N . ASN A 1 96 ? 28.398 20.434 -13.538 1.00 51.53 96 ASN A N 1
ATOM 821 C CA . ASN A 1 96 ? 29.846 20.176 -13.494 1.00 51.53 96 ASN A CA 1
ATOM 822 C C . ASN A 1 96 ? 30.374 19.236 -14.601 1.00 51.53 96 ASN A C 1
ATOM 824 O O . ASN A 1 96 ? 31.347 18.539 -14.356 1.00 51.53 96 ASN A O 1
ATOM 828 N N . ASN A 1 97 ? 29.790 19.282 -15.809 1.00 60.47 97 ASN A N 1
ATOM 829 C CA . ASN A 1 97 ? 30.185 18.597 -17.065 1.00 60.47 97 ASN A CA 1
ATOM 830 C C . ASN A 1 97 ? 29.232 17.459 -17.460 1.00 60.47 97 ASN A C 1
ATOM 832 O O . ASN A 1 97 ? 29.401 16.306 -17.074 1.00 60.47 97 ASN A O 1
ATOM 836 N N . GLY A 1 98 ? 28.266 17.757 -18.337 1.00 57.16 98 GLY A N 1
ATOM 837 C CA . GLY A 1 98 ? 27.337 16.764 -18.904 1.00 57.16 98 GLY A CA 1
ATOM 838 C C . GLY A 1 98 ? 28.004 15.561 -19.594 1.00 57.16 98 GLY A C 1
ATOM 839 O O . GLY A 1 98 ? 27.363 14.527 -19.753 1.00 57.16 98 GLY A O 1
ATOM 840 N N . PHE A 1 99 ? 29.291 15.656 -19.940 1.00 63.00 99 PHE A N 1
ATOM 841 C CA . PHE A 1 99 ? 30.091 14.533 -20.433 1.00 63.00 99 PHE A CA 1
ATOM 842 C C . PHE A 1 99 ? 30.278 13.427 -19.381 1.00 63.00 99 PHE A C 1
ATOM 844 O O . PHE A 1 99 ? 30.185 12.248 -19.718 1.00 63.00 99 PHE A O 1
ATOM 851 N N . ASP A 1 100 ? 30.469 13.785 -18.109 1.00 66.69 100 ASP A N 1
ATOM 852 C CA . ASP A 1 100 ? 30.685 12.811 -17.034 1.00 66.69 100 ASP A CA 1
ATOM 853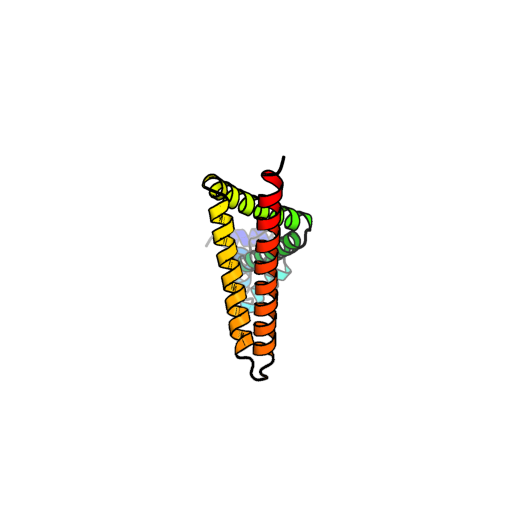 C C . ASP A 1 100 ? 29.402 12.036 -16.714 1.00 66.69 100 ASP A C 1
ATOM 855 O O . ASP A 1 100 ? 29.459 10.830 -16.500 1.00 66.69 100 ASP A O 1
ATOM 859 N N . LEU A 1 101 ? 28.235 12.687 -16.799 1.00 67.31 101 LEU A N 1
ATOM 860 C CA . LEU A 1 101 ? 26.936 12.024 -16.640 1.00 67.31 101 LEU A CA 1
ATOM 861 C C . LEU A 1 101 ? 26.637 11.062 -17.797 1.00 67.31 101 LEU A C 1
ATOM 863 O O . LEU A 1 101 ? 26.172 9.947 -17.569 1.00 67.31 101 LEU A O 1
ATOM 867 N N . ILE A 1 102 ? 26.915 11.476 -19.039 1.00 72.19 102 ILE A N 1
ATOM 868 C CA . ILE A 1 102 ? 26.775 10.603 -20.215 1.00 72.19 102 ILE A CA 1
ATOM 869 C C . ILE A 1 102 ? 27.693 9.387 -20.067 1.00 72.19 102 ILE A C 1
ATOM 871 O O . ILE A 1 102 ? 27.276 8.266 -20.342 1.00 72.19 102 ILE A O 1
ATOM 875 N N . LYS A 1 103 ? 28.922 9.589 -19.586 1.00 73.94 103 LYS A N 1
ATOM 876 C CA . LYS A 1 103 ? 29.881 8.513 -19.338 1.00 73.94 103 LYS A CA 1
ATOM 877 C C . LYS A 1 103 ? 29.436 7.582 -18.207 1.00 73.94 103 LYS A C 1
ATOM 879 O O . LYS A 1 103 ? 29.505 6.371 -18.376 1.00 73.94 103 LYS A O 1
ATOM 884 N N . GLU A 1 104 ? 28.960 8.124 -17.087 1.00 75.38 104 GLU A N 1
ATOM 885 C CA . GLU A 1 104 ? 28.443 7.351 -15.949 1.00 75.38 104 GLU A CA 1
ATOM 886 C C . GLU A 1 104 ? 27.259 6.479 -16.376 1.00 75.38 104 GLU A C 1
ATOM 888 O O . GLU A 1 104 ? 27.283 5.268 -16.174 1.00 75.38 104 GLU A O 1
ATOM 893 N N . LYS A 1 105 ? 26.270 7.072 -17.053 1.00 77.62 105 LYS A N 1
ATOM 894 C CA . LYS A 1 105 ? 25.087 6.344 -17.526 1.00 77.62 105 LYS A CA 1
ATOM 895 C C . LYS A 1 105 ? 25.403 5.343 -18.629 1.00 77.62 105 LYS A C 1
ATOM 897 O O . LYS A 1 105 ? 24.842 4.255 -18.631 1.00 77.62 105 LYS A O 1
ATOM 902 N N . SER A 1 106 ? 26.327 5.674 -19.529 1.00 78.38 106 SER A N 1
ATOM 903 C CA . SER A 1 106 ? 26.823 4.723 -20.525 1.00 78.38 106 SER A CA 1
ATOM 904 C C . SER A 1 106 ? 27.476 3.513 -19.851 1.00 78.38 106 SER A C 1
ATOM 906 O O . SER A 1 106 ? 27.171 2.382 -20.207 1.00 78.38 106 SER A O 1
ATOM 908 N N . ASN A 1 107 ? 28.302 3.725 -18.822 1.00 79.38 107 ASN A N 1
ATOM 909 C CA . ASN A 1 107 ? 28.924 2.628 -18.081 1.00 79.38 107 ASN A CA 1
ATOM 910 C C . ASN A 1 107 ? 27.899 1.756 -17.338 1.00 79.38 107 ASN A C 1
ATOM 912 O O . ASN A 1 107 ? 28.048 0.538 -17.341 1.00 79.38 107 ASN A O 1
ATOM 916 N N . GLU A 1 108 ? 26.876 2.358 -16.723 1.00 78.69 108 GLU A N 1
ATOM 917 C CA . GLU A 1 108 ? 25.791 1.637 -16.039 1.00 78.69 108 GLU A CA 1
ATOM 918 C C . GLU A 1 108 ? 25.042 0.716 -17.013 1.00 78.69 108 GLU A C 1
ATOM 920 O O . GLU A 1 108 ? 25.027 -0.499 -16.817 1.00 78.69 108 GLU A O 1
ATOM 925 N N . TYR A 1 109 ? 24.538 1.260 -18.127 1.00 79.25 109 TYR A N 1
ATOM 926 C CA . TYR A 1 109 ? 23.840 0.462 -19.141 1.00 79.25 109 TYR A CA 1
ATOM 927 C C . TYR A 1 109 ? 24.744 -0.591 -19.795 1.00 79.25 109 TYR A C 1
ATOM 929 O O . TYR A 1 109 ? 24.300 -1.702 -20.077 1.00 79.25 109 TYR A O 1
ATOM 937 N N . MET A 1 110 ? 26.024 -0.280 -20.022 1.00 83.81 110 MET A N 1
ATOM 938 C CA . MET A 1 110 ? 26.978 -1.258 -20.554 1.00 83.81 110 MET A CA 1
ATOM 939 C C . MET A 1 110 ? 27.260 -2.398 -19.567 1.00 83.81 110 MET A C 1
ATOM 941 O O . MET A 1 110 ? 27.515 -3.517 -20.011 1.00 83.81 110 MET A O 1
ATOM 945 N N . GLY A 1 111 ? 27.190 -2.139 -18.258 1.00 85.94 111 GLY A N 1
ATOM 946 C CA . GLY A 1 111 ? 27.276 -3.168 -17.222 1.00 85.94 111 GLY A CA 1
ATOM 947 C C . GLY A 1 111 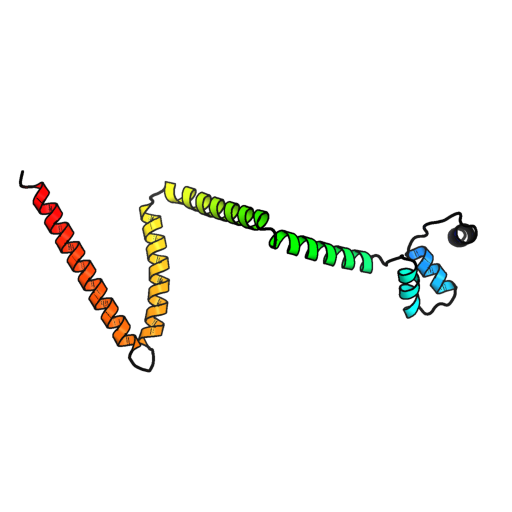? 26.111 -4.155 -17.291 1.00 85.94 111 GLY A C 1
ATOM 948 O O . GLY A 1 111 ? 26.341 -5.361 -17.347 1.00 85.94 111 GLY A O 1
ATOM 949 N N . GLU A 1 112 ? 24.879 -3.650 -17.385 1.00 84.12 112 GLU A N 1
ATOM 950 C CA . GLU A 1 112 ? 23.674 -4.485 -17.530 1.00 84.12 112 GLU A CA 1
ATOM 951 C C . GLU A 1 112 ? 23.720 -5.337 -18.809 1.00 84.12 112 GLU A C 1
ATOM 953 O O . GLU A 1 112 ? 23.425 -6.533 -18.795 1.00 84.12 112 GLU A O 1
ATOM 958 N N . VAL A 1 113 ? 24.148 -4.742 -19.929 1.00 82.56 113 VAL A N 1
ATOM 959 C CA . VAL A 1 113 ? 24.312 -5.465 -21.199 1.00 82.56 113 VAL A CA 1
ATOM 960 C C . VAL A 1 113 ? 25.367 -6.567 -21.077 1.00 82.56 113 VAL A C 1
ATOM 962 O O . VAL A 1 113 ? 25.155 -7.666 -21.592 1.00 82.56 113 VAL A O 1
ATOM 965 N N . ALA A 1 114 ? 26.487 -6.309 -20.397 1.00 82.44 114 ALA A N 1
ATOM 966 C CA . ALA A 1 114 ? 27.540 -7.303 -20.203 1.00 82.44 114 ALA A CA 1
ATOM 967 C C . ALA A 1 114 ? 27.052 -8.510 -19.386 1.00 82.44 114 ALA A C 1
ATOM 969 O O . ALA A 1 114 ? 27.310 -9.644 -19.784 1.00 82.44 114 ALA A O 1
ATOM 970 N N . GLU A 1 115 ? 26.296 -8.279 -18.311 1.00 84.56 115 GLU A N 1
ATOM 971 C CA . GLU A 1 115 ? 25.721 -9.342 -17.476 1.00 84.56 115 GLU A CA 1
ATOM 972 C C . GLU A 1 115 ? 24.753 -10.233 -18.272 1.00 84.56 115 GLU A C 1
ATOM 974 O O . GLU A 1 115 ? 24.804 -11.464 -18.202 1.00 84.56 115 GLU A O 1
ATOM 979 N N . VAL A 1 116 ? 23.887 -9.628 -19.088 1.00 85.50 116 VAL A N 1
ATOM 980 C CA . VAL A 1 116 ? 22.966 -10.378 -19.952 1.00 85.50 116 VAL A CA 1
ATOM 981 C C . VAL A 1 116 ? 23.735 -11.204 -20.983 1.00 85.50 116 VAL A C 1
ATOM 983 O O . VAL A 1 116 ? 23.428 -12.379 -21.187 1.00 85.50 116 VAL A O 1
ATOM 986 N N . LEU A 1 117 ? 24.749 -10.618 -21.624 1.00 81.88 117 LEU A N 1
ATOM 987 C CA . LEU A 1 117 ? 25.549 -11.318 -22.626 1.00 81.88 117 LEU A CA 1
ATOM 988 C C . LEU A 1 117 ? 26.358 -12.466 -22.019 1.00 81.88 117 LEU A C 1
ATOM 990 O O . LEU A 1 117 ? 26.431 -13.521 -22.639 1.00 81.88 117 LEU A O 1
ATOM 994 N N . GLU A 1 118 ? 26.910 -12.310 -20.815 1.00 81.69 118 GLU A N 1
ATOM 995 C CA . GLU A 1 118 ? 27.627 -13.381 -20.114 1.00 81.69 118 GLU A CA 1
ATOM 996 C C . GLU A 1 118 ? 26.720 -14.594 -19.874 1.00 81.69 118 GLU A C 1
ATOM 998 O O . GLU A 1 118 ? 27.079 -15.721 -20.219 1.00 81.69 118 GLU A O 1
ATOM 1003 N N . ASN A 1 119 ? 25.498 -14.359 -19.392 1.00 82.19 119 ASN A N 1
ATOM 1004 C CA . ASN A 1 119 ? 24.509 -15.417 -19.192 1.00 82.19 119 ASN A CA 1
ATOM 1005 C C . ASN A 1 119 ? 24.093 -16.103 -20.504 1.00 82.19 119 ASN A C 1
ATOM 1007 O O . ASN A 1 119 ? 23.819 -17.303 -20.520 1.00 82.19 119 ASN A O 1
ATOM 1011 N N . ILE A 1 120 ? 24.062 -15.358 -21.612 1.00 83.75 120 ILE A N 1
ATOM 1012 C CA . ILE A 1 120 ? 23.736 -15.895 -22.936 1.00 83.75 120 ILE A CA 1
ATOM 1013 C C . ILE A 1 120 ? 24.903 -16.709 -23.505 1.00 83.75 120 ILE A C 1
ATOM 1015 O O . ILE A 1 120 ? 24.663 -17.772 -24.065 1.00 83.75 120 ILE A O 1
ATOM 1019 N N . VAL A 1 121 ? 26.161 -16.270 -23.366 1.00 76.25 121 VAL A N 1
ATOM 1020 C CA . VAL A 1 121 ? 27.334 -16.970 -23.936 1.00 76.25 121 VAL A CA 1
ATOM 1021 C C . VAL A 1 121 ? 27.432 -18.417 -23.453 1.00 76.25 121 VAL A C 1
ATOM 1023 O O . VAL A 1 121 ? 27.763 -19.299 -24.244 1.00 76.25 121 VAL A O 1
ATOM 1026 N N . TYR A 1 122 ? 27.125 -18.666 -22.181 1.00 74.06 122 TYR A N 1
ATOM 1027 C CA . TYR A 1 122 ? 27.194 -20.000 -21.579 1.00 74.06 122 TYR A CA 1
ATOM 1028 C C . TYR A 1 122 ? 25.909 -20.825 -21.749 1.00 74.06 122 TYR A C 1
ATOM 1030 O O . TYR A 1 122 ? 25.753 -21.866 -21.107 1.00 74.06 122 TYR A O 1
ATOM 1038 N N . GLU A 1 123 ? 24.989 -20.394 -22.616 1.00 81.75 123 GLU A N 1
ATOM 1039 C CA . GLU A 1 123 ? 23.776 -21.147 -22.913 1.00 81.75 123 GLU A CA 1
ATOM 1040 C C . GLU A 1 123 ? 24.126 -22.529 -23.528 1.00 81.75 123 GLU A C 1
ATOM 1042 O O . GLU A 1 123 ? 24.884 -22.598 -24.503 1.00 81.75 123 GLU A O 1
ATOM 1047 N N . PRO A 1 124 ? 23.593 -23.649 -22.987 1.00 77.31 124 PRO A N 1
ATOM 1048 C CA . PRO A 1 124 ? 24.049 -25.004 -23.321 1.00 77.31 124 PRO A CA 1
ATOM 1049 C C . PRO A 1 124 ? 23.914 -25.417 -24.790 1.00 77.31 124 PRO A C 1
ATOM 1051 O O . PRO A 1 124 ? 24.617 -26.326 -25.231 1.00 77.31 124 PRO A O 1
ATOM 1054 N N . SER A 1 125 ? 23.004 -24.803 -25.551 1.00 85.38 125 SER A N 1
ATOM 1055 C CA . SER A 1 125 ? 22.783 -25.141 -26.960 1.00 85.38 125 SER A CA 1
ATOM 1056 C C . SER A 1 125 ? 23.819 -24.535 -27.913 1.00 85.38 125 SER A C 1
ATOM 1058 O O . SER A 1 125 ? 23.812 -24.866 -29.098 1.00 85.38 125 SER A O 1
ATOM 1060 N N . GLY A 1 126 ? 24.701 -23.650 -27.430 1.00 78.31 126 GLY A N 1
ATOM 1061 C CA . GLY A 1 126 ? 25.723 -22.976 -28.239 1.00 78.31 126 GLY A CA 1
ATOM 1062 C C . GLY A 1 126 ? 25.190 -21.828 -29.106 1.00 78.31 126 GLY A C 1
ATOM 1063 O O . GLY A 1 126 ? 25.977 -21.040 -29.629 1.00 78.31 126 GLY A O 1
ATOM 1064 N N . LYS A 1 127 ? 23.864 -21.656 -29.200 1.00 81.19 127 LYS A N 1
ATOM 1065 C CA . LYS A 1 127 ? 23.224 -20.529 -29.901 1.00 81.19 127 LYS A CA 1
ATOM 1066 C C . LYS A 1 127 ? 23.570 -19.186 -29.272 1.00 81.19 127 LYS A C 1
ATOM 1068 O O . LYS A 1 127 ? 23.664 -18.179 -29.968 1.00 81.19 127 LYS A O 1
ATOM 1073 N N . GLY A 1 128 ? 23.788 -19.169 -27.961 1.00 81.31 128 GLY A N 1
ATOM 1074 C CA . GLY A 1 128 ? 24.228 -17.974 -27.257 1.00 81.31 128 GLY A CA 1
ATOM 1075 C C . GLY A 1 128 ? 25.564 -17.424 -27.761 1.00 81.31 128 GLY A C 1
ATOM 1076 O O . GLY A 1 128 ? 25.697 -16.220 -27.981 1.00 81.31 128 GLY A O 1
ATOM 1077 N N . PHE A 1 129 ? 26.524 -18.306 -28.054 1.00 84.00 129 PHE A N 1
ATOM 1078 C CA . PHE A 1 129 ? 27.796 -17.922 -28.666 1.00 84.00 129 PHE A CA 1
ATOM 1079 C C . PHE A 1 129 ? 27.606 -17.337 -30.075 1.00 84.00 129 PHE A C 1
ATOM 1081 O O . PHE A 1 129 ? 28.234 -16.332 -30.412 1.00 84.00 129 PHE A O 1
ATOM 1088 N N . GLU A 1 130 ? 26.714 -17.914 -30.887 1.00 83.69 130 GLU A N 1
ATOM 1089 C CA . GLU A 1 130 ? 26.391 -17.391 -32.224 1.00 83.69 130 GLU A CA 1
ATOM 1090 C C . GLU A 1 130 ? 25.795 -15.977 -32.155 1.00 83.69 130 GLU A C 1
ATOM 1092 O O . GLU A 1 130 ? 26.195 -15.100 -32.924 1.00 83.69 130 GLU A O 1
ATOM 1097 N N . ILE A 1 131 ? 24.896 -15.727 -31.196 1.00 84.44 131 ILE A N 1
ATOM 1098 C CA . ILE A 1 131 ? 24.290 -14.408 -30.960 1.00 84.44 131 ILE A CA 1
ATOM 1099 C C . ILE A 1 131 ? 25.364 -13.383 -30.581 1.00 84.44 131 ILE A C 1
ATOM 1101 O O . ILE A 1 131 ? 25.441 -12.313 -31.189 1.00 84.44 131 ILE A O 1
ATOM 1105 N N . VAL A 1 132 ? 26.227 -13.709 -29.617 1.00 84.94 132 VAL A N 1
ATOM 1106 C CA . VAL A 1 132 ? 27.289 -12.796 -29.161 1.00 84.94 132 VAL A CA 1
ATOM 1107 C C . VAL A 1 132 ? 28.317 -12.536 -30.267 1.00 84.94 132 VAL A C 1
ATOM 1109 O O . VAL A 1 132 ? 28.735 -11.394 -30.469 1.00 84.94 132 VAL A O 1
ATOM 1112 N N . SER A 1 133 ? 28.675 -13.558 -31.047 1.00 84.38 133 SER A N 1
ATOM 1113 C CA . SER A 1 133 ? 29.560 -13.415 -32.210 1.00 84.38 133 SER A CA 1
ATOM 1114 C C . SER A 1 133 ? 28.960 -12.499 -33.286 1.00 84.38 133 SER A C 1
ATOM 1116 O O . SER A 1 133 ? 29.645 -11.611 -33.804 1.00 84.38 133 SER A O 1
ATOM 1118 N N . GLY A 1 134 ? 27.665 -12.660 -33.580 1.00 85.94 134 GLY A N 1
ATOM 1119 C CA . GLY A 1 134 ? 26.933 -11.806 -34.516 1.00 85.94 134 GLY A CA 1
ATOM 1120 C C . GLY A 1 134 ? 26.882 -10.344 -34.067 1.00 85.94 134 GLY A C 1
ATOM 1121 O O . GLY A 1 134 ? 27.151 -9.447 -34.869 1.00 85.94 134 GLY A O 1
ATOM 1122 N N . LEU A 1 135 ? 26.618 -10.101 -32.778 1.00 86.62 135 LEU A N 1
ATOM 1123 C CA . LEU A 1 135 ? 26.633 -8.758 -32.191 1.00 86.62 135 LEU A CA 1
ATOM 1124 C C . LEU A 1 135 ? 28.013 -8.102 -32.298 1.00 86.62 135 LEU A C 1
ATOM 1126 O O . LEU A 1 135 ? 28.100 -6.952 -32.718 1.00 86.62 135 LEU A O 1
ATOM 1130 N N . ASN A 1 136 ? 29.088 -8.836 -31.994 1.00 85.62 136 ASN A N 1
ATOM 1131 C CA . ASN A 1 136 ? 30.459 -8.335 -32.112 1.00 85.62 136 ASN A CA 1
ATOM 1132 C C . ASN A 1 136 ? 30.817 -7.929 -33.553 1.00 85.62 136 ASN A C 1
ATOM 1134 O O . ASN A 1 136 ? 31.482 -6.919 -33.783 1.00 85.62 136 ASN A O 1
ATOM 1138 N N . LYS A 1 137 ? 30.357 -8.697 -34.548 1.00 88.88 137 LYS A N 1
ATOM 1139 C CA . LYS A 1 137 ? 30.569 -8.351 -35.958 1.00 88.88 137 LYS A CA 1
ATOM 1140 C C . LYS A 1 137 ? 29.824 -7.068 -36.338 1.00 88.88 137 LYS A C 1
ATOM 1142 O O . LYS A 1 137 ? 30.419 -6.181 -36.948 1.00 88.88 137 LYS A O 1
ATOM 1147 N N . LEU A 1 138 ? 28.555 -6.954 -35.946 1.00 87.81 138 LEU A N 1
ATOM 1148 C CA . LEU A 1 138 ? 27.718 -5.790 -36.241 1.00 87.81 138 LEU A CA 1
ATOM 1149 C C . LEU A 1 138 ? 28.272 -4.507 -35.604 1.00 87.81 138 LEU A C 1
ATOM 1151 O O . LEU A 1 138 ? 28.376 -3.479 -36.272 1.00 87.81 138 LEU A O 1
ATOM 1155 N N . THR A 1 139 ? 28.683 -4.558 -34.335 1.00 84.62 139 THR A N 1
ATOM 1156 C CA . THR A 1 139 ? 29.278 -3.396 -33.658 1.00 84.62 139 THR A CA 1
ATOM 1157 C C . THR A 1 139 ? 30.625 -3.013 -34.270 1.00 84.62 139 THR A C 1
ATOM 1159 O O . THR A 1 139 ? 30.886 -1.825 -34.461 1.00 84.62 139 THR A O 1
ATOM 1162 N N . GLY A 1 140 ? 31.449 -3.990 -34.666 1.00 85.12 140 GLY A N 1
ATOM 1163 C CA . GLY A 1 140 ? 32.683 -3.742 -35.414 1.00 85.12 140 GLY A CA 1
ATOM 1164 C C . GLY A 1 140 ? 32.444 -3.034 -36.754 1.00 85.12 140 GLY A C 1
ATOM 1165 O O . GLY A 1 140 ? 33.136 -2.067 -37.078 1.00 85.12 140 GLY A O 1
ATOM 1166 N N . GLU A 1 141 ? 31.433 -3.457 -37.518 1.00 88.69 141 GLU A N 1
ATOM 1167 C CA . GLU A 1 141 ? 31.033 -2.798 -38.770 1.00 88.69 141 GLU A CA 1
ATOM 1168 C C . GLU A 1 141 ? 30.545 -1.363 -38.530 1.00 88.69 141 GLU A C 1
ATOM 1170 O O . GLU A 1 141 ? 30.929 -0.447 -39.260 1.00 88.69 141 GLU A O 1
ATOM 1175 N N . MET A 1 142 ? 29.766 -1.130 -37.471 1.00 80.81 142 MET A N 1
ATOM 1176 C CA . MET A 1 142 ? 29.326 0.215 -37.091 1.00 80.81 142 MET A CA 1
ATOM 1177 C C . MET A 1 142 ? 30.496 1.141 -36.732 1.00 80.81 142 MET A C 1
ATOM 1179 O O . MET A 1 142 ? 30.521 2.288 -37.179 1.00 80.81 142 MET A O 1
ATOM 1183 N N . ILE A 1 143 ? 31.477 0.654 -35.964 1.00 84.69 143 ILE A N 1
ATOM 1184 C CA . ILE A 1 143 ? 32.678 1.421 -35.588 1.00 84.69 143 ILE A CA 1
ATOM 1185 C C . ILE A 1 143 ? 33.502 1.786 -36.830 1.00 84.69 143 ILE A C 1
ATOM 1187 O O . ILE A 1 143 ? 33.947 2.930 -36.977 1.00 84.69 143 ILE A O 1
ATOM 1191 N N . ASN A 1 144 ? 33.673 0.836 -37.750 1.00 80.69 144 ASN A N 1
ATOM 1192 C CA . ASN A 1 144 ? 34.362 1.088 -39.013 1.00 80.69 144 ASN A CA 1
ATOM 1193 C C . ASN A 1 144 ? 33.617 2.128 -39.861 1.00 80.69 144 ASN A C 1
ATOM 1195 O O . ASN A 1 144 ? 34.234 3.081 -40.336 1.00 80.69 144 ASN A O 1
ATOM 1199 N N . ASN A 1 145 ? 32.294 2.004 -39.994 1.00 79.50 145 ASN A N 1
ATOM 1200 C CA . ASN A 1 145 ? 31.474 2.955 -40.748 1.00 79.50 145 ASN A CA 1
ATOM 1201 C C . ASN A 1 145 ? 31.529 4.366 -40.153 1.00 79.50 145 ASN A C 1
ATOM 1203 O O . ASN A 1 145 ? 31.686 5.336 -40.893 1.00 79.50 145 ASN A O 1
ATOM 1207 N N . TYR A 1 146 ? 31.460 4.488 -38.825 1.00 79.94 146 TYR A N 1
ATOM 1208 C CA . TYR A 1 146 ? 31.652 5.764 -38.138 1.00 79.94 146 TYR A CA 1
ATOM 1209 C C . TYR A 1 146 ? 33.015 6.385 -38.471 1.00 79.94 146 TYR A C 1
ATOM 1211 O O . TYR A 1 146 ? 33.091 7.563 -38.817 1.00 79.94 146 TYR A O 1
ATOM 1219 N N . SER A 1 147 ? 34.084 5.585 -38.433 1.00 78.06 147 SER A N 1
ATOM 1220 C CA . SER A 1 147 ? 35.445 6.052 -38.721 1.00 78.06 147 SER A CA 1
ATOM 1221 C C . SER A 1 147 ? 35.592 6.544 -40.166 1.00 78.06 147 SER A C 1
ATOM 1223 O O . SER A 1 147 ? 36.176 7.602 -40.396 1.00 78.06 147 SER A O 1
ATOM 1225 N N . ILE A 1 148 ? 35.004 5.828 -41.132 1.00 76.06 148 ILE A N 1
ATOM 1226 C CA . ILE A 1 148 ? 34.985 6.213 -42.554 1.00 76.06 148 ILE A CA 1
ATOM 1227 C C . ILE A 1 148 ? 34.212 7.523 -42.755 1.00 76.06 148 ILE A C 1
ATOM 1229 O O . ILE A 1 148 ? 34.696 8.435 -43.425 1.00 76.06 148 ILE A O 1
ATOM 1233 N N . LEU A 1 149 ? 33.021 7.644 -42.160 1.00 68.94 149 LEU A N 1
ATOM 1234 C CA . LEU A 1 149 ? 32.203 8.856 -42.252 1.00 68.94 149 LEU A CA 1
ATOM 1235 C C . LEU A 1 149 ? 32.920 10.065 -41.642 1.00 68.94 149 LEU A C 1
ATOM 1237 O O . LEU A 1 149 ? 32.939 11.139 -42.239 1.00 68.94 149 LEU A O 1
ATOM 1241 N N . HIS A 1 150 ? 33.563 9.882 -40.491 1.00 69.31 150 HIS A N 1
ATOM 1242 C CA . HIS A 1 150 ? 34.293 10.954 -39.828 1.00 69.31 150 HIS A CA 1
ATOM 1243 C C . HIS A 1 150 ? 35.550 11.378 -40.611 1.00 69.31 150 HIS A C 1
ATOM 1245 O O . HIS A 1 150 ? 35.847 12.570 -40.680 1.00 69.31 150 HIS A O 1
ATOM 1251 N N . GLN A 1 151 ? 36.279 10.447 -41.238 1.00 65.31 151 GLN A N 1
ATOM 1252 C CA . GLN A 1 151 ? 37.424 10.774 -42.101 1.00 65.31 151 GLN A CA 1
ATOM 1253 C C . GLN A 1 151 ? 36.995 11.531 -43.366 1.00 65.31 151 GLN A C 1
ATOM 1255 O O . GLN A 1 151 ? 37.618 12.530 -43.732 1.00 65.31 151 GLN A O 1
ATOM 1260 N N . ASN A 1 152 ? 35.895 11.117 -43.998 1.00 57.41 152 ASN A N 1
ATOM 1261 C CA . ASN A 1 152 ? 35.380 11.782 -45.194 1.00 57.41 152 ASN A CA 1
ATOM 1262 C C . ASN A 1 152 ? 34.875 13.204 -44.892 1.00 57.41 152 ASN A C 1
ATOM 1264 O O . ASN A 1 152 ? 35.171 14.122 -45.652 1.00 57.41 152 ASN A O 1
ATOM 1268 N N . CYS A 1 153 ? 34.210 13.427 -43.753 1.00 50.56 153 CYS A N 1
ATOM 1269 C CA . CYS A 1 153 ? 33.780 14.769 -43.339 1.00 50.56 153 CYS A CA 1
ATOM 1270 C C . CYS A 1 153 ? 34.954 15.715 -43.030 1.00 50.56 153 CYS A C 1
ATOM 1272 O O . CYS A 1 153 ? 34.881 16.895 -43.362 1.00 50.56 153 CYS A O 1
ATOM 1274 N N . SER A 1 154 ? 36.060 15.219 -42.464 1.00 51.38 154 SER A N 1
ATOM 1275 C CA . SER A 1 154 ? 37.267 16.033 -42.236 1.00 51.38 154 SER A CA 1
ATOM 1276 C C . SER A 1 154 ? 38.005 16.405 -43.528 1.00 51.38 154 SER A C 1
ATOM 1278 O O . SER A 1 154 ? 38.746 17.385 -43.546 1.00 51.38 154 SER A O 1
ATOM 1280 N N . THR A 1 155 ? 37.816 15.643 -44.609 1.00 47.75 155 THR A N 1
ATOM 1281 C CA . THR A 1 155 ? 38.519 15.859 -45.887 1.00 47.75 155 THR A CA 1
ATOM 1282 C C . THR A 1 155 ? 37.839 16.934 -46.747 1.00 47.75 155 THR A C 1
ATOM 1284 O O . THR A 1 155 ? 38.510 17.638 -47.494 1.00 47.75 155 THR A O 1
ATOM 1287 N N . VAL A 1 156 ? 36.523 17.128 -46.592 1.00 46.25 156 VAL A N 1
ATOM 1288 C CA . VAL A 1 156 ? 35.743 18.142 -47.332 1.00 46.25 156 VAL A CA 1
ATOM 1289 C C . VAL A 1 156 ? 36.001 19.570 -46.822 1.00 46.25 156 VAL A C 1
ATOM 1291 O O . VAL A 1 156 ? 35.830 20.524 -47.567 1.00 46.25 156 VAL A O 1
ATOM 1294 N N . ILE A 1 157 ? 36.475 19.742 -45.583 1.00 46.41 157 ILE A N 1
ATOM 1295 C CA . ILE A 1 157 ? 36.675 21.073 -44.969 1.00 46.41 157 ILE A CA 1
ATOM 1296 C C . ILE A 1 157 ? 38.007 21.736 -45.400 1.00 46.41 157 ILE A C 1
ATOM 1298 O O . ILE A 1 157 ? 38.215 22.917 -45.143 1.00 46.41 157 ILE A O 1
ATOM 1302 N N . TYR A 1 158 ? 38.904 21.017 -46.087 1.00 43.09 158 TYR A N 1
ATOM 1303 C CA . TYR A 1 158 ? 40.220 21.525 -46.519 1.00 43.09 158 TYR A CA 1
ATOM 1304 C C . TYR A 1 158 ? 40.409 21.583 -48.049 1.00 43.09 158 TYR A C 1
ATOM 1306 O O . TYR A 1 158 ? 41.546 21.642 -48.518 1.00 43.09 158 TYR A O 1
ATOM 1314 N N . GLN A 1 159 ? 39.327 21.550 -48.835 1.00 42.62 159 GLN A N 1
ATOM 1315 C CA . GLN A 1 159 ? 39.383 21.655 -50.305 1.00 42.62 159 GLN A CA 1
ATOM 1316 C C . GLN A 1 159 ? 38.608 22.841 -50.909 1.00 42.62 159 GLN A C 1
ATOM 1318 O O . GLN A 1 159 ? 38.400 22.842 -52.120 1.00 42.62 159 GLN A O 1
ATOM 1323 N N . ASP A 1 160 ? 38.279 23.861 -50.110 1.00 40.38 160 ASP A N 1
ATOM 1324 C CA . ASP A 1 160 ? 37.855 25.184 -50.604 1.00 40.38 160 ASP A CA 1
ATOM 1325 C C . ASP A 1 160 ? 38.907 26.262 -50.286 1.00 40.38 160 ASP A C 1
ATOM 1327 O O . ASP A 1 160 ? 39.353 26.335 -49.115 1.00 40.38 160 ASP A O 1
#

Sequence (160 aa):
MANQTHTLCQIENNRNKQPDYDTLYKIFQKLGIEEERIEDYLDHFGYWSPEKWEHAEAEAQKERQKQLYNDPSYIERELKYLDNDVVSRNRSRISNNGFDLIKEKSNEYMGEVAEVLENIVYEPSGKGFEIVSGLNKLTGEMINNYSILHQNCSTVIYQD

Foldseek 3Di:
DVPLVVVVVCVVVVNCVDDAPVSQLVVCVVVVPDNVCSQVVCVVVVHHDPVRVVVVVVVVVVVVVVVLVVDPVNVVVVVVVVVVVVVVVVVVVVVPPPVVVVVVVVVVVVVVVVVVLVVLCVDPVNVSVVVVVVVVVVVVVVVVVVVVVVVVVVVVVPPD

Radius of gyration: 37.4 Å; chains: 1; bounding box: 75×50×96 Å

pLDDT: mean 77.09, std 12.85, range [40.38, 92.5]

Secondary structure (DSSP, 8-state):
-HHHHHHHHHHHTTS-SS--HHHHHHHHHHTT--HHHHHHHHHHTT---HHHHHHHHHHHHHHHHHHHHT-HHHHHHHHHHHHHHHHHHHHHHHTT-HHHHHHHHHHHHHHHHHHHHHHHHT-TTSHHHHHHHHHHHHHHHHHHHHHHHHHHHHHHTT--